Protein AF-A0AAW9NQF0-F1 (afdb_monomer)

Structure (mmCIF, N/CA/C/O backbone):
data_AF-A0AAW9NQF0-F1
#
_entry.id   AF-A0AAW9NQF0-F1
#
loop_
_atom_site.group_PDB
_atom_site.id
_atom_site.type_symbol
_atom_site.label_atom_id
_atom_site.label_alt_id
_atom_site.label_comp_id
_atom_site.label_asym_id
_atom_site.label_entity_id
_atom_site.label_seq_id
_atom_site.pdbx_PDB_ins_code
_atom_site.Cartn_x
_atom_site.Cartn_y
_atom_site.Cartn_z
_atom_site.occupancy
_atom_site.B_iso_or_equiv
_atom_site.auth_seq_id
_atom_site.auth_comp_id
_atom_site.auth_asym_id
_atom_site.auth_atom_id
_atom_site.pdbx_PDB_model_num
ATOM 1 N N . MET A 1 1 ? 3.044 -2.384 -15.575 1.00 66.31 1 MET A N 1
ATOM 2 C CA . MET A 1 1 ? 1.899 -2.881 -14.795 1.00 66.31 1 MET A CA 1
ATOM 3 C C . MET A 1 1 ? 2.019 -4.369 -14.611 1.00 66.31 1 MET A C 1
ATOM 5 O O . MET A 1 1 ? 1.483 -5.156 -15.392 1.00 66.31 1 MET A O 1
ATOM 9 N N . ASP A 1 2 ? 2.751 -4.724 -13.566 1.00 83.81 2 ASP A N 1
ATOM 10 C CA . ASP A 1 2 ? 2.850 -6.096 -13.103 1.00 83.81 2 ASP A CA 1
ATOM 11 C C . ASP A 1 2 ? 1.708 -6.400 -12.119 1.00 83.81 2 ASP A C 1
ATOM 13 O O . ASP A 1 2 ? 1.617 -5.849 -11.022 1.00 83.81 2 ASP A O 1
ATOM 17 N N . ARG A 1 3 ? 0.774 -7.266 -12.530 1.00 81.94 3 ARG A N 1
ATOM 18 C CA . ARG A 1 3 ? -0.396 -7.613 -11.702 1.00 81.94 3 ARG A CA 1
ATOM 19 C C . ARG A 1 3 ? -0.016 -8.370 -10.427 1.00 81.94 3 ARG A C 1
ATOM 21 O O . ARG A 1 3 ? -0.834 -8.419 -9.511 1.00 81.94 3 ARG A O 1
ATOM 28 N N . GLN A 1 4 ? 1.156 -9.005 -10.378 1.00 88.19 4 GLN A N 1
ATOM 29 C CA . GLN A 1 4 ? 1.611 -9.710 -9.182 1.00 88.19 4 GLN A CA 1
ATOM 30 C C . GLN A 1 4 ? 2.188 -8.718 -8.173 1.00 88.19 4 GLN A C 1
ATOM 32 O O . GLN A 1 4 ? 1.863 -8.826 -6.994 1.00 88.19 4 GLN A O 1
ATOM 37 N N . ALA A 1 5 ? 2.936 -7.716 -8.637 1.00 86.94 5 ALA A N 1
ATOM 38 C CA . ALA A 1 5 ? 3.426 -6.614 -7.818 1.00 86.94 5 ALA A CA 1
ATOM 39 C C . ALA A 1 5 ? 2.271 -5.816 -7.194 1.00 86.94 5 ALA A C 1
ATOM 41 O O . ALA A 1 5 ? 2.253 -5.635 -5.980 1.00 86.94 5 ALA A O 1
ATOM 42 N N . VAL A 1 6 ? 1.236 -5.453 -7.968 1.00 87.56 6 VAL A N 1
ATOM 43 C CA . VAL A 1 6 ? 0.038 -4.781 -7.413 1.00 87.56 6 VAL A CA 1
ATOM 44 C C . VAL A 1 6 ? -0.586 -5.616 -6.289 1.00 87.56 6 VAL A C 1
ATOM 46 O O . VAL A 1 6 ? -0.769 -5.115 -5.184 1.00 87.56 6 VAL A O 1
ATOM 49 N N . LYS A 1 7 ? -0.828 -6.914 -6.522 1.00 89.94 7 LYS A N 1
ATOM 50 C CA . LYS A 1 7 ? -1.385 -7.812 -5.495 1.00 89.94 7 LYS A CA 1
ATOM 51 C C . LYS A 1 7 ? -0.491 -7.950 -4.269 1.00 89.94 7 LYS A C 1
ATOM 53 O O . LYS A 1 7 ? -0.998 -8.064 -3.155 1.00 89.94 7 LYS A O 1
ATOM 58 N N . HIS A 1 8 ? 0.824 -7.972 -4.466 1.00 91.50 8 HIS A N 1
ATOM 59 C CA . HIS A 1 8 ? 1.786 -8.013 -3.375 1.00 91.50 8 HIS A CA 1
ATOM 60 C C . HIS A 1 8 ? 1.646 -6.770 -2.490 1.00 91.50 8 HIS A C 1
ATOM 62 O O . HIS A 1 8 ? 1.426 -6.905 -1.285 1.00 91.50 8 HIS A O 1
ATOM 68 N N . TYR A 1 9 ? 1.669 -5.575 -3.083 1.00 89.88 9 TYR A N 1
ATOM 69 C CA . TYR A 1 9 ? 1.519 -4.328 -2.336 1.00 89.88 9 TYR A CA 1
ATOM 70 C C . TYR A 1 9 ? 0.126 -4.171 -1.713 1.00 89.88 9 TYR A C 1
ATOM 72 O O . TYR A 1 9 ? 0.025 -3.662 -0.599 1.00 89.88 9 TYR A O 1
ATOM 80 N N . GLU A 1 10 ? -0.941 -4.683 -2.339 1.00 90.69 10 GLU A N 1
ATOM 81 C CA . GLU A 1 10 ? -2.276 -4.730 -1.721 1.00 90.69 10 GLU A CA 1
ATOM 82 C C . GLU A 1 10 ? -2.254 -5.536 -0.413 1.00 90.69 10 GLU A C 1
ATOM 84 O O . GLU A 1 10 ? -2.795 -5.094 0.600 1.00 90.69 10 GLU A O 1
ATOM 89 N N . GLN A 1 11 ? -1.606 -6.707 -0.403 1.00 90.62 11 GLN A N 1
ATOM 90 C CA . GLN A 1 11 ? -1.487 -7.543 0.798 1.00 90.62 11 GLN A CA 1
ATOM 91 C C . GLN A 1 11 ? -0.636 -6.881 1.887 1.00 90.62 11 GLN A C 1
ATOM 93 O O . GLN A 1 11 ? -0.993 -6.953 3.067 1.00 90.62 11 GLN A O 1
ATOM 98 N N . VAL A 1 12 ? 0.461 -6.221 1.498 1.00 89.81 12 VAL A N 1
ATOM 99 C CA . VAL A 1 12 ? 1.305 -5.445 2.417 1.00 89.81 12 VAL A CA 1
ATOM 100 C C . VAL A 1 12 ? 0.474 -4.346 3.072 1.00 89.81 12 VAL A C 1
ATOM 102 O O . VAL A 1 12 ? 0.380 -4.306 4.296 1.00 89.81 12 VAL A O 1
ATOM 105 N N . LEU A 1 13 ? -0.210 -3.518 2.281 1.00 88.31 13 LEU A N 1
ATOM 106 C CA . LEU A 1 13 ? -1.037 -2.423 2.790 1.00 88.31 13 LEU A CA 1
ATOM 107 C C . LEU A 1 13 ? -2.157 -2.926 3.712 1.00 88.31 13 LEU A C 1
ATOM 109 O O . LEU A 1 13 ? -2.325 -2.383 4.802 1.00 88.31 13 LEU A O 1
ATOM 113 N N . LYS A 1 14 ? -2.871 -3.999 3.344 1.00 87.94 14 LYS A N 1
ATOM 114 C CA . LYS A 1 14 ? -3.924 -4.604 4.187 1.00 87.94 14 LYS A CA 1
ATOM 115 C C . LYS A 1 14 ? -3.386 -5.122 5.520 1.00 87.94 14 LYS A C 1
ATOM 117 O O . LYS A 1 14 ? -3.973 -4.846 6.566 1.00 87.94 14 LYS A O 1
ATOM 122 N N . SER A 1 15 ? -2.255 -5.826 5.497 1.00 87.81 15 SER A N 1
ATOM 123 C CA . SER A 1 15 ? -1.609 -6.334 6.716 1.00 87.81 15 SER A CA 1
ATOM 124 C C . SER A 1 15 ? -1.186 -5.193 7.636 1.00 87.81 15 SER A C 1
ATOM 126 O O . SER A 1 15 ? -1.354 -5.259 8.853 1.00 87.81 15 SER A O 1
ATOM 128 N N . THR A 1 16 ? -0.679 -4.119 7.045 1.00 83.81 16 THR A N 1
ATOM 129 C CA . THR A 1 16 ? -0.271 -2.914 7.751 1.00 83.81 16 THR A CA 1
ATOM 130 C C . THR A 1 16 ? -1.466 -2.197 8.390 1.00 83.81 16 THR A C 1
ATOM 132 O O . THR A 1 16 ? -1.403 -1.839 9.564 1.00 83.81 16 THR A O 1
ATOM 135 N N . ILE A 1 17 ? -2.597 -2.075 7.685 1.00 83.19 17 ILE A N 1
ATOM 136 C C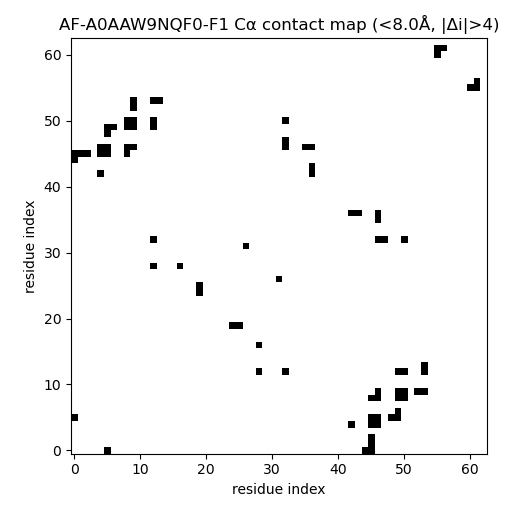A . ILE A 1 17 ? -3.855 -1.535 8.239 1.00 83.19 17 ILE A CA 1
ATOM 137 C C . ILE A 1 17 ? -4.338 -2.355 9.435 1.00 83.19 17 ILE A C 1
ATOM 139 O O . ILE A 1 17 ? -4.682 -1.781 10.469 1.00 83.19 17 ILE A O 1
ATOM 143 N N . MET A 1 18 ? -4.323 -3.686 9.329 1.00 84.19 18 MET A N 1
ATOM 144 C CA . MET A 1 18 ? -4.690 -4.562 10.445 1.00 84.19 18 MET A CA 1
ATOM 145 C C . MET A 1 18 ? -3.768 -4.353 11.653 1.00 84.19 18 MET A C 1
ATOM 147 O O . MET A 1 18 ? -4.246 -4.251 12.780 1.00 84.19 18 MET A O 1
ATOM 151 N N . GLN A 1 19 ? -2.455 -4.226 11.439 1.00 81.81 19 GLN A N 1
ATOM 152 C CA . GLN A 1 19 ? -1.508 -3.947 12.523 1.00 81.81 19 GLN A CA 1
ATOM 153 C C . GLN A 1 19 ? -1.723 -2.572 13.164 1.00 81.81 19 GLN A C 1
ATOM 155 O O . GLN A 1 19 ? -1.625 -2.454 14.384 1.00 81.81 19 GLN A O 1
ATOM 160 N N . MET A 1 20 ? -2.060 -1.543 12.383 1.00 78.88 20 MET A N 1
ATOM 161 C CA . MET A 1 20 ? -2.398 -0.218 12.918 1.00 78.88 20 MET A CA 1
ATOM 162 C C . MET A 1 20 ? -3.645 -0.261 13.804 1.00 78.88 20 MET A C 1
ATOM 164 O O . MET A 1 20 ? -3.643 0.308 14.895 1.00 78.88 20 MET A O 1
ATOM 168 N N . GLN A 1 21 ? -4.684 -0.985 13.375 1.00 72.44 21 GLN A N 1
ATOM 169 C CA . GLN A 1 21 ? -5.895 -1.186 14.177 1.00 72.44 21 GLN A CA 1
ATOM 170 C C . GLN A 1 21 ? -5.607 -1.921 15.493 1.00 72.44 21 GLN A C 1
ATOM 172 O O . GLN A 1 21 ? -6.215 -1.602 16.512 1.00 72.44 21 GLN A O 1
ATOM 177 N N . LEU A 1 22 ? -4.671 -2.875 15.488 1.00 78.81 22 LEU A N 1
ATOM 178 C CA . LEU A 1 22 ? -4.279 -3.637 16.678 1.00 78.81 22 LEU A CA 1
ATOM 179 C C . LEU A 1 22 ? -3.388 -2.836 17.639 1.00 78.81 22 LEU A C 1
ATOM 181 O O . LEU A 1 22 ? -3.546 -2.946 18.853 1.00 78.81 22 LEU A O 1
ATOM 185 N N . ASN A 1 23 ? -2.461 -2.035 17.111 1.00 75.50 23 ASN A N 1
ATOM 186 C CA . ASN A 1 23 ? -1.437 -1.352 17.907 1.00 75.50 23 ASN A CA 1
ATOM 187 C C . ASN A 1 23 ? -1.835 0.067 18.344 1.00 75.50 23 ASN A C 1
ATOM 189 O O . ASN A 1 23 ? -1.112 0.678 19.130 1.00 75.50 23 ASN A O 1
ATOM 193 N N . GLY A 1 24 ? -2.936 0.624 17.823 1.00 64.69 24 GLY A N 1
ATOM 194 C CA . GLY A 1 24 ? -3.370 1.997 18.120 1.00 64.69 24 GLY A CA 1
ATOM 195 C C . GLY A 1 24 ? -2.378 3.081 17.669 1.00 64.69 24 GLY A C 1
ATOM 196 O O . GLY A 1 24 ? -2.488 4.231 18.088 1.00 64.69 24 GLY A O 1
ATOM 197 N N . ALA A 1 25 ? -1.396 2.714 16.841 1.00 64.25 25 ALA A N 1
ATOM 198 C CA . ALA A 1 25 ? -0.386 3.600 16.282 1.00 64.25 25 ALA A CA 1
ATOM 199 C C . ALA A 1 25 ? -0.798 4.014 14.865 1.00 64.25 25 ALA A C 1
ATOM 201 O O . ALA A 1 25 ? -1.263 3.187 14.080 1.00 64.2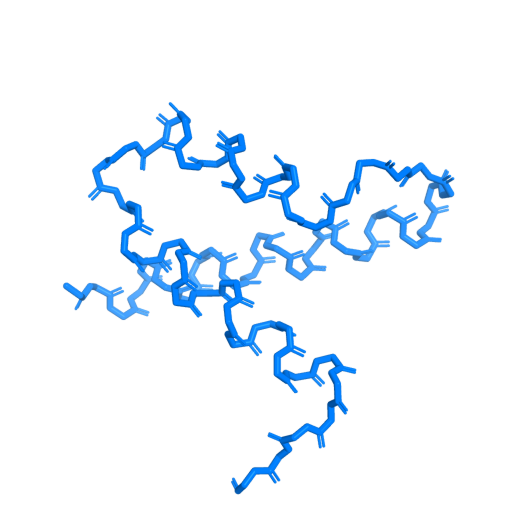5 25 ALA A O 1
ATOM 202 N N . SER A 1 26 ? -0.635 5.294 14.534 1.00 56.16 26 SER A N 1
ATOM 203 C CA . SER A 1 26 ? -1.105 5.847 13.263 1.00 56.16 26 SER A CA 1
ATOM 204 C C . SER A 1 26 ? -0.059 6.756 12.623 1.00 56.16 26 SER A C 1
ATOM 206 O O . SER A 1 26 ? -0.133 7.970 12.787 1.00 56.16 26 SER A O 1
ATOM 208 N N . PRO A 1 27 ? 0.882 6.217 11.835 1.00 64.75 27 PRO A N 1
ATOM 209 C CA . PRO A 1 27 ? 1.114 6.837 10.546 1.00 64.75 27 PRO A CA 1
ATOM 210 C C . PRO A 1 27 ? -0.149 6.654 9.702 1.00 64.75 27 PRO A C 1
ATOM 212 O O . PRO A 1 27 ? -0.803 5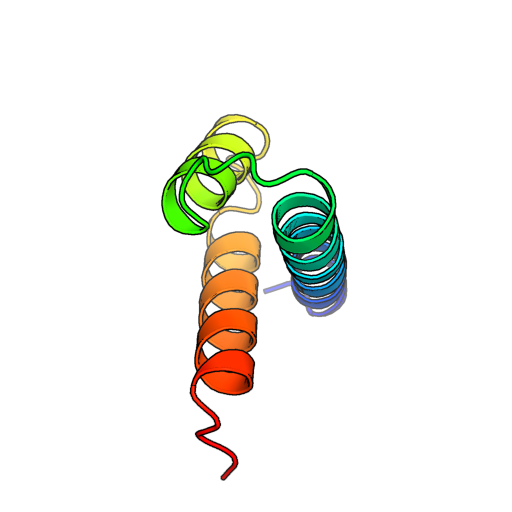.608 9.739 1.00 64.75 27 PRO A O 1
ATOM 215 N N . SER A 1 28 ? -0.528 7.676 8.948 1.00 76.06 28 SER A N 1
ATOM 216 C CA . SER A 1 28 ? -1.611 7.528 7.986 1.00 76.06 28 SER A CA 1
ATOM 217 C C . SER A 1 28 ? -1.260 6.443 6.954 1.00 76.06 28 SER A C 1
ATOM 219 O O . SER A 1 28 ? -0.096 6.146 6.669 1.00 76.06 28 SER A O 1
ATOM 221 N N . LEU A 1 29 ? -2.286 5.824 6.373 1.00 76.31 29 LEU A N 1
ATOM 222 C CA . LEU A 1 29 ? -2.139 4.896 5.243 1.00 76.31 29 LEU A CA 1
ATOM 223 C C . LEU A 1 29 ? -1.338 5.545 4.097 1.00 76.31 29 LEU A C 1
ATOM 225 O O . LEU A 1 29 ? -0.536 4.887 3.443 1.00 76.31 29 LEU A O 1
ATOM 229 N N . HIS A 1 30 ? -1.518 6.857 3.922 1.00 80.94 30 HIS A N 1
ATOM 230 C CA . HIS A 1 30 ? -0.798 7.681 2.961 1.00 80.94 30 HIS A CA 1
ATOM 231 C C . HIS A 1 30 ? 0.707 7.758 3.253 1.00 80.94 30 HIS A C 1
ATOM 233 O O . HIS A 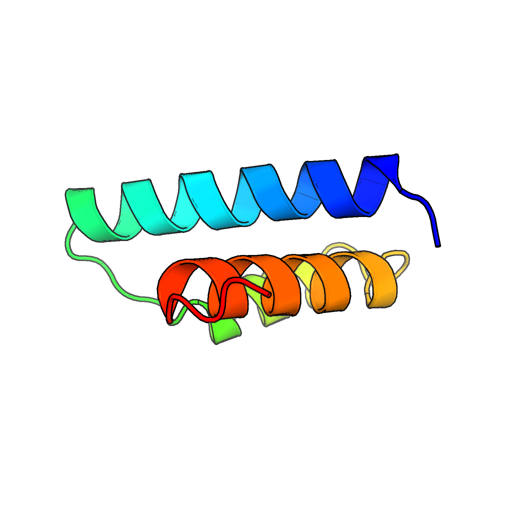1 30 ? 1.500 7.455 2.370 1.00 80.94 30 HIS A O 1
ATOM 239 N N . GLU A 1 31 ? 1.109 8.057 4.492 1.00 84.31 31 GLU A N 1
ATOM 240 C CA . GLU A 1 31 ? 2.532 8.119 4.868 1.00 84.31 31 GLU A CA 1
ATOM 241 C C . GLU A 1 31 ? 3.261 6.791 4.631 1.00 84.31 31 GLU A C 1
ATOM 243 O O . GLU A 1 31 ? 4.421 6.773 4.231 1.00 84.31 31 GLU A O 1
ATOM 248 N N . GLN A 1 32 ? 2.587 5.659 4.837 1.00 82.62 32 GLN A N 1
ATOM 249 C CA . GLN A 1 32 ? 3.184 4.343 4.584 1.00 82.62 32 GLN A CA 1
ATOM 250 C C . GLN A 1 32 ? 3.325 4.037 3.100 1.00 82.62 32 GLN A C 1
ATOM 252 O O . GLN A 1 32 ? 4.306 3.419 2.693 1.00 82.62 32 GLN A O 1
ATOM 257 N N . VAL A 1 33 ? 2.380 4.500 2.286 1.00 86.38 33 VAL A N 1
ATOM 258 C CA . VAL A 1 33 ? 2.495 4.441 0.828 1.00 86.38 33 VAL A CA 1
ATOM 259 C C . VAL A 1 33 ? 3.648 5.314 0.347 1.00 86.38 33 VAL A C 1
ATOM 261 O O . VAL A 1 33 ? 4.443 4.855 -0.465 1.00 86.38 33 VAL A O 1
ATOM 264 N N . GLU A 1 34 ? 3.805 6.523 0.885 1.00 87.50 34 GLU A N 1
ATOM 265 C CA . GLU A 1 34 ? 4.947 7.382 0.558 1.00 87.50 34 GLU A CA 1
ATOM 266 C C . GLU A 1 34 ? 6.283 6.743 0.963 1.00 87.50 34 GLU A C 1
ATOM 268 O O . GLU A 1 34 ? 7.245 6.800 0.198 1.00 87.50 34 GLU A O 1
ATOM 273 N N . GLN A 1 35 ? 6.349 6.069 2.117 1.00 86.19 35 GLN A N 1
ATOM 274 C CA . GLN A 1 35 ? 7.541 5.314 2.522 1.00 86.19 35 GLN A CA 1
ATOM 275 C C . GLN A 1 35 ? 7.824 4.118 1.604 1.00 86.19 35 GLN A C 1
ATOM 277 O O . GLN A 1 35 ? 8.981 3.890 1.247 1.00 86.19 35 GLN A O 1
ATOM 282 N N . LEU A 1 36 ? 6.791 3.380 1.189 1.00 85.31 36 LEU A N 1
ATOM 283 C CA . LEU A 1 36 ? 6.920 2.275 0.235 1.00 85.31 36 LEU A CA 1
ATOM 284 C C . LEU A 1 36 ? 7.422 2.769 -1.126 1.00 85.31 36 LEU A C 1
ATOM 286 O O . LEU A 1 36 ? 8.358 2.193 -1.667 1.00 85.31 36 LEU A O 1
ATOM 290 N N . ILE A 1 37 ? 6.876 3.874 -1.639 1.00 88.00 37 ILE A N 1
ATOM 291 C CA . ILE A 1 37 ? 7.326 4.498 -2.893 1.00 88.00 37 ILE A CA 1
ATOM 292 C C . ILE A 1 37 ? 8.765 5.014 -2.761 1.00 88.00 37 ILE A C 1
ATOM 294 O O . ILE A 1 37 ? 9.567 4.887 -3.685 1.00 88.00 37 ILE A O 1
ATOM 298 N N . ALA A 1 38 ? 9.124 5.588 -1.610 1.00 87.38 38 ALA A N 1
ATOM 299 C CA . ALA A 1 38 ? 10.482 6.059 -1.366 1.00 87.38 38 ALA A CA 1
ATOM 300 C C . ALA A 1 38 ? 11.503 4.907 -1.314 1.00 87.38 38 ALA A C 1
ATOM 302 O O . ALA A 1 38 ? 12.636 5.104 -1.759 1.00 87.38 38 ALA A O 1
ATOM 303 N N . SER A 1 39 ? 11.101 3.737 -0.802 1.00 83.81 39 SER A N 1
ATOM 304 C CA . SER A 1 39 ? 11.908 2.510 -0.767 1.00 83.81 39 SER A CA 1
ATOM 305 C C . SER A 1 39 ? 12.025 1.862 -2.150 1.00 83.81 39 SER A C 1
ATOM 307 O O . SER A 1 39 ? 13.128 1.544 -2.590 1.00 83.81 39 SER A O 1
ATOM 309 N N . ASP A 1 40 ? 10.906 1.745 -2.866 1.00 80.88 40 ASP A N 1
ATOM 310 C CA . ASP A 1 40 ? 10.779 1.006 -4.125 1.00 80.88 40 ASP A CA 1
ATOM 311 C C . ASP A 1 40 ? 10.252 1.911 -5.244 1.00 80.88 40 ASP A C 1
ATOM 313 O O . ASP A 1 40 ? 9.166 1.735 -5.796 1.00 80.88 40 ASP A O 1
ATOM 317 N N . ARG A 1 41 ? 11.074 2.901 -5.620 1.00 78.44 41 ARG A N 1
ATOM 318 C CA . ARG A 1 41 ? 10.748 3.879 -6.678 1.00 78.44 41 ARG A CA 1
ATOM 319 C C . ARG A 1 41 ? 10.450 3.251 -8.041 1.00 78.44 41 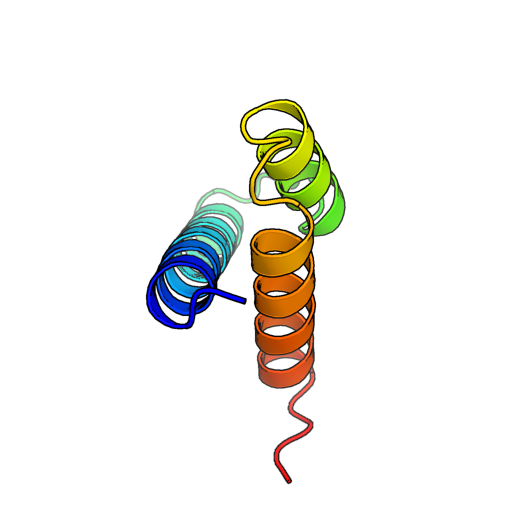ARG A C 1
ATOM 321 O O . ARG A 1 41 ? 9.842 3.898 -8.887 1.00 78.44 41 ARG A O 1
ATOM 328 N N .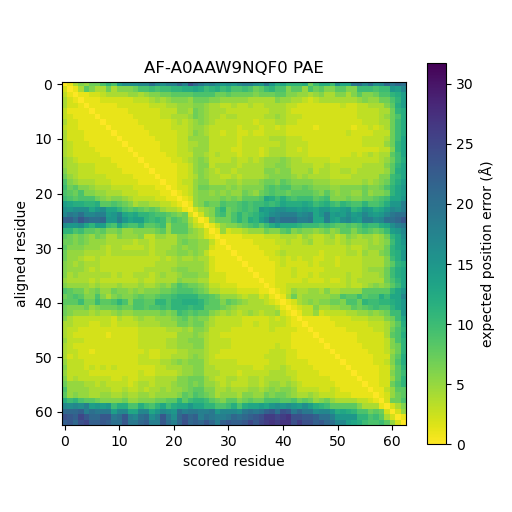 THR A 1 42 ? 10.923 2.032 -8.286 1.00 84.69 42 THR A N 1
ATOM 329 C CA . THR A 1 42 ? 10.697 1.313 -9.547 1.00 84.69 42 THR A CA 1
ATOM 330 C C . THR A 1 42 ? 9.252 0.832 -9.687 1.00 84.69 42 THR A C 1
ATOM 332 O O . THR A 1 42 ? 8.762 0.755 -10.811 1.00 84.69 42 THR A O 1
ATOM 335 N N . ASP A 1 43 ? 8.560 0.614 -8.569 1.00 84.88 43 ASP A N 1
ATOM 336 C CA . ASP A 1 43 ? 7.202 0.069 -8.503 1.00 84.88 43 ASP A CA 1
A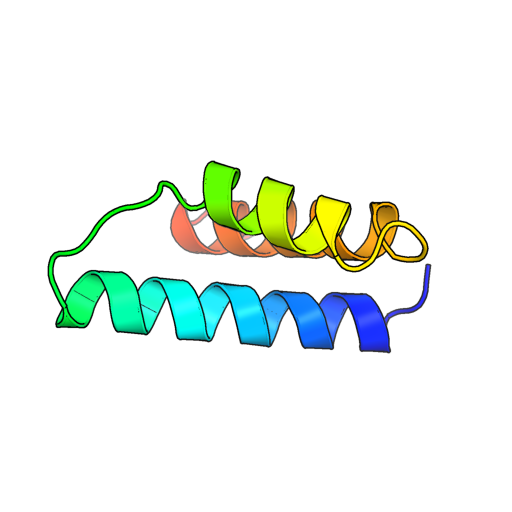TOM 337 C C . ASP A 1 43 ? 6.178 1.115 -8.023 1.00 84.88 43 ASP A C 1
ATOM 339 O O . ASP A 1 43 ? 5.096 0.777 -7.544 1.00 84.88 43 ASP A O 1
ATOM 343 N N . GLU A 1 44 ? 6.491 2.412 -8.157 1.00 88.81 44 GLU A N 1
ATOM 344 C CA . GLU A 1 44 ? 5.617 3.516 -7.726 1.00 88.81 44 GLU A CA 1
ATOM 345 C C . GLU A 1 44 ? 4.186 3.372 -8.270 1.00 88.81 44 GLU A C 1
ATOM 347 O O . GLU A 1 44 ? 3.212 3.539 -7.533 1.00 88.81 44 GLU A O 1
ATOM 352 N N . LEU A 1 45 ? 4.051 3.026 -9.554 1.00 89.50 45 LEU A N 1
ATOM 353 C CA . LEU A 1 45 ? 2.755 2.853 -10.210 1.00 89.50 45 LEU A CA 1
ATOM 354 C C . LEU A 1 45 ? 1.973 1.684 -9.605 1.00 89.50 45 LEU A C 1
ATOM 356 O O . LEU A 1 45 ? 0.780 1.807 -9.322 1.00 89.50 45 LEU A O 1
ATOM 360 N N . GLU A 1 46 ? 2.634 0.551 -9.399 1.00 92.38 46 GLU A N 1
ATOM 361 C CA . GLU A 1 46 ? 2.059 -0.644 -8.799 1.00 92.38 46 GLU A CA 1
ATOM 362 C C . GLU A 1 46 ? 1.614 -0.390 -7.345 1.00 92.38 46 GLU A C 1
ATOM 364 O O . GLU A 1 46 ? 0.513 -0.796 -6.960 1.00 92.38 46 GLU A O 1
ATOM 369 N N . ILE A 1 47 ? 2.411 0.352 -6.569 1.00 90.06 47 ILE A N 1
ATOM 370 C CA . ILE A 1 47 ? 2.103 0.746 -5.187 1.00 90.06 47 ILE A CA 1
ATOM 371 C C . ILE A 1 47 ? 0.902 1.707 -5.137 1.00 90.06 47 ILE A C 1
ATOM 373 O O . ILE A 1 47 ? -0.003 1.527 -4.317 1.00 90.06 47 ILE A O 1
ATOM 377 N N . GLN A 1 48 ? 0.840 2.705 -6.025 1.00 90.31 48 GLN A N 1
ATOM 378 C CA . GLN A 1 48 ? -0.288 3.646 -6.080 1.00 90.31 48 GLN A CA 1
ATOM 379 C C . GLN A 1 48 ? -1.605 2.971 -6.483 1.00 90.31 48 GLN A C 1
ATOM 381 O O . GLN A 1 48 ? -2.672 3.327 -5.971 1.00 90.31 48 GLN A O 1
ATOM 386 N N . LEU A 1 49 ? -1.561 1.989 -7.387 1.00 91.25 49 LEU A N 1
ATOM 387 C CA . LEU A 1 49 ? -2.740 1.194 -7.744 1.00 91.25 49 LEU A CA 1
ATOM 388 C C . LEU A 1 49 ? -3.221 0.354 -6.566 1.00 91.25 49 LEU A C 1
ATOM 390 O O . LEU A 1 49 ? -4.412 0.365 -6.258 1.00 91.25 49 LEU A O 1
ATOM 394 N N . ALA A 1 50 ? -2.292 -0.323 -5.889 1.00 90.69 50 ALA A N 1
ATOM 395 C CA . ALA A 1 50 ? -2.596 -1.110 -4.704 1.00 90.69 50 ALA A CA 1
ATOM 396 C C . ALA A 1 50 ? -3.243 -0.253 -3.608 1.00 90.69 50 ALA A C 1
ATOM 398 O O . ALA A 1 50 ? -4.250 -0.648 -3.023 1.00 90.69 50 ALA A O 1
ATOM 399 N N . TYR A 1 51 ? -2.723 0.955 -3.377 1.00 90.06 51 TYR A N 1
ATOM 400 C CA . TYR A 1 51 ? -3.322 1.911 -2.449 1.00 90.06 51 TYR A CA 1
ATOM 401 C C . TYR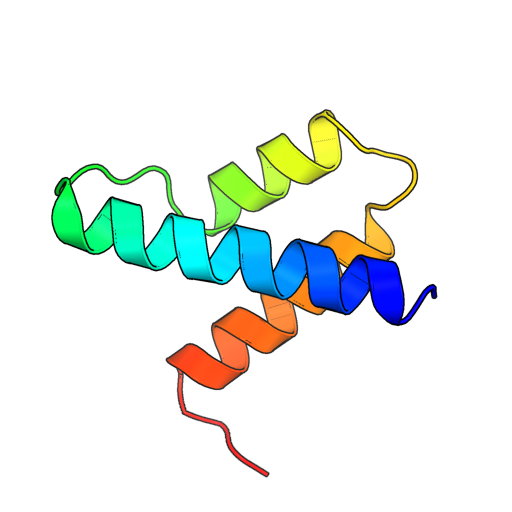 A 1 51 ? -4.760 2.273 -2.828 1.00 90.06 51 TYR A C 1
ATOM 403 O O . TYR A 1 51 ? -5.653 2.178 -1.988 1.00 90.06 51 TYR A O 1
ATOM 411 N N . ASN A 1 52 ? -5.007 2.635 -4.090 1.00 89.50 52 ASN A N 1
ATOM 412 C CA . ASN A 1 52 ? -6.353 2.976 -4.551 1.00 89.50 52 ASN A CA 1
ATOM 413 C C . ASN A 1 52 ? -7.333 1.811 -4.392 1.00 89.50 52 ASN A C 1
ATOM 415 O O . ASN A 1 52 ? -8.462 2.024 -3.956 1.00 89.50 52 ASN A O 1
ATOM 419 N N . HIS A 1 53 ? -6.914 0.584 -4.706 1.00 89.62 53 HIS A N 1
ATOM 420 C CA . HIS A 1 53 ? -7.747 -0.601 -4.506 1.00 89.62 53 HIS A CA 1
ATOM 421 C C . HIS A 1 53 ? -8.099 -0.808 -3.032 1.00 89.62 53 HIS A C 1
ATOM 423 O O . HIS A 1 53 ? -9.266 -1.000 -2.700 1.00 89.62 53 HIS A O 1
ATOM 429 N N . VAL A 1 54 ? -7.106 -0.722 -2.145 1.00 87.38 54 VAL A N 1
ATOM 430 C CA . VAL A 1 54 ? -7.305 -0.907 -0.705 1.00 87.38 54 VAL A CA 1
ATOM 431 C C . VAL A 1 54 ? -8.207 0.181 -0.123 1.00 87.38 54 VAL A C 1
ATOM 433 O O . VAL A 1 54 ? -9.126 -0.136 0.625 1.00 87.38 54 VAL A O 1
ATOM 436 N N . VAL A 1 55 ? -8.009 1.450 -0.489 1.00 85.69 55 VAL A N 1
ATOM 437 C CA . VAL A 1 55 ? -8.888 2.550 -0.054 1.00 85.69 55 VAL A CA 1
ATOM 438 C C . VAL A 1 55 ? -10.314 2.341 -0.551 1.00 85.69 55 VAL A C 1
ATOM 440 O O . VAL A 1 55 ? -11.255 2.492 0.223 1.00 85.69 55 VAL A O 1
ATOM 443 N N . ARG A 1 56 ? -10.485 1.953 -1.817 1.00 84.94 56 ARG A N 1
ATOM 444 C CA . ARG A 1 56 ? -11.806 1.705 -2.401 1.00 84.94 56 ARG A CA 1
ATOM 445 C C . ARG A 1 56 ? -12.539 0.553 -1.706 1.00 84.94 56 ARG A C 1
ATOM 447 O O . ARG A 1 56 ? -13.729 0.677 -1.431 1.00 84.94 56 ARG A O 1
ATOM 454 N N . GLU A 1 57 ? -11.822 -0.518 -1.369 1.00 85.50 57 GLU A N 1
ATOM 455 C CA . GLU A 1 57 ? -12.349 -1.648 -0.593 1.00 85.50 57 GLU A CA 1
ATOM 456 C C . GLU A 1 57 ? -12.747 -1.225 0.832 1.00 85.50 57 GLU A C 1
ATOM 458 O O . GLU A 1 57 ? -13.814 -1.599 1.308 1.00 85.50 57 GLU A O 1
ATOM 463 N N . LEU A 1 58 ? -11.941 -0.387 1.497 1.00 78.00 58 LEU A N 1
ATOM 464 C CA . LEU A 1 58 ? -12.240 0.127 2.842 1.00 78.00 58 LEU A CA 1
ATOM 465 C C . LEU A 1 58 ? -13.439 1.083 2.879 1.00 78.00 58 LEU A C 1
ATOM 467 O O . LEU A 1 58 ? -14.179 1.101 3.861 1.00 78.00 58 LEU A O 1
ATOM 471 N N . VAL A 1 59 ? -13.616 1.898 1.837 1.00 78.12 59 VAL A N 1
ATOM 472 C CA . VAL A 1 59 ? -14.742 2.838 1.709 1.00 78.12 59 VAL A CA 1
ATOM 473 C C . VAL A 1 59 ? -16.031 2.117 1.277 1.00 78.12 59 VAL A C 1
ATOM 475 O O . VAL A 1 59 ? -17.119 2.671 1.418 1.00 78.12 59 VAL A O 1
ATOM 478 N N . GLY A 1 60 ? -15.937 0.859 0.829 1.00 63.47 60 GLY A N 1
ATOM 479 C CA . GLY A 1 60 ? -17.088 0.043 0.440 1.00 63.47 60 GLY A CA 1
ATOM 480 C C . GLY A 1 60 ? -17.651 0.379 -0.943 1.00 63.47 60 GLY A C 1
ATOM 481 O O . GLY A 1 60 ? -18.809 0.076 -1.217 1.00 63.47 60 GLY A O 1
ATOM 482 N N . GLU A 1 61 ? -16.863 0.997 -1.830 1.00 53.81 61 GLU A N 1
ATOM 483 C CA . GLU A 1 61 ? -17.251 1.177 -3.236 1.00 53.81 61 GLU A CA 1
ATOM 484 C C . GLU A 1 61 ? -16.997 -0.117 -4.028 1.00 53.81 61 GLU A C 1
ATOM 486 O O . GLU A 1 61 ? -16.097 -0.199 -4.870 1.00 53.81 61 GLU A O 1
ATOM 491 N N . GLU A 1 62 ? -17.804 -1.139 -3.740 1.00 46.53 62 GLU A N 1
ATOM 492 C CA . GLU A 1 62 ? -17.982 -2.312 -4.598 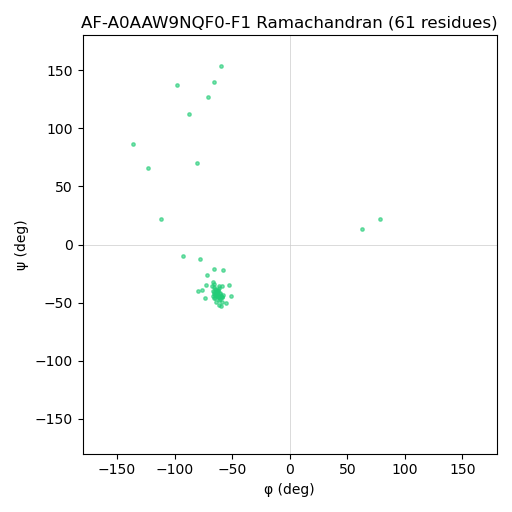1.00 46.53 62 GLU A CA 1
ATOM 493 C C . GLU A 1 62 ? -18.779 -1.897 -5.853 1.00 46.53 62 GLU A C 1
ATOM 495 O O . GLU A 1 62 ? -19.846 -1.291 -5.744 1.00 46.53 62 GLU A O 1
ATOM 500 N N . TYR A 1 63 ? -18.252 -2.191 -7.047 1.00 48.16 63 TYR A N 1
ATOM 501 C CA . TYR A 1 63 ? -18.977 -2.131 -8.327 1.00 48.16 63 TYR A CA 1
ATOM 502 C C . TYR A 1 63 ? -19.138 -3.544 -8.879 1.00 48.16 63 TYR A C 1
ATOM 504 O O . TYR A 1 63 ? -18.123 -4.280 -8.862 1.00 48.16 63 TYR A O 1
#

Radius of gyration: 11.58 Å; Cα contacts (8 Å, |Δi|>4): 42; chains: 1; bounding box: 31×18×33 Å

Foldseek 3Di:
DDPVLLVVLLVVLVVVVVVCVVVVDDDDSVVVLVVVCVVCVVCNVSSVNSSVVNVCVVVPVDD

Secondary structure (DSSP, 8-state):
--HHHHHHHHHHHHHHHHHHHHH-----HHHHHHHHHHH-GGGHHHHHHHHHHHHHHHHT---

Sequence (63 aa):
MDRQAVKHYEQVLKSTIMQMQLNGASPSLHEQVEQLIASDRTDELEIQLAYNHVVRELVGEEY

pLDDT: mean 81.54, std 10.67, range [46.53, 92.38]

Solvent-accessible surface area (backbone atoms only — not comparable to full-atom values): 3631 Å² total; per-residue (Å²): 137,56,71,64,56,20,53,49,41,32,52,52,53,52,54,49,52,53,49,30,71,73,66,77,52,77,77,54,76,62,58,53,49,53,50,49,33,70,74,40,63,91,44,38,67,32,45,53,50,17,49,51,53,52,51,36,61,73,73,61,68,80,130

Mean predicted aligned error: 5.64 Å

Organism: NCBI:txid1071052